Protein AF-A0A1G2ZAN6-F1 (afdb_monomer)

pLDDT: mean 93.22, std 8.04, range [58.0, 98.75]

Mean predicted aligned error: 3.49 Å

Nearest PDB structures (foldseek):
  5yvh-assembly1_A  TM=5.460E-01  e=5.957E-02  Homo sapiens
  8or0-assembly1_C  TM=5.392E-01  e=9.898E-01  Homo sapiens
  5hdt-assembly2_B  TM=3.613E-01  e=4.125E-01  Homo sapiens
  7sgl-assembly1_A  TM=4.168E-01  e=7.170E-01  Homo sapiens
  6zh2-assembly1_A  TM=4.276E-01  e=9.453E-01  Homo sapiens

Structure (mmCIF, N/CA/C/O backbone):
data_AF-A0A1G2ZAN6-F1
#
_entry.id   AF-A0A1G2ZAN6-F1
#
loop_
_atom_site.group_PDB
_atom_site.id
_atom_site.type_symbol
_atom_site.label_atom_id
_atom_site.label_alt_id
_atom_site.label_comp_id
_atom_site.label_asym_id
_atom_site.label_entity_id
_atom_site.label_seq_id
_atom_site.pdbx_PDB_ins_code
_atom_site.Cartn_x
_atom_site.Cartn_y
_atom_site.Cartn_z
_atom_site.occupancy
_atom_site.B_iso_or_equiv
_atom_site.auth_seq_id
_atom_site.auth_comp_id
_atom_site.auth_asym_id
_atom_site.auth_atom_id
_atom_site.pdbx_PDB_model_num
ATOM 1 N N . MET A 1 1 ? -3.433 1.784 20.766 1.00 90.62 1 MET A N 1
ATOM 2 C CA . MET A 1 1 ? -4.050 1.631 19.424 1.00 90.62 1 MET A CA 1
ATOM 3 C C . MET A 1 1 ? -3.304 0.596 18.590 1.00 90.62 1 MET A C 1
ATOM 5 O O . MET A 1 1 ? -3.932 -0.377 18.207 1.00 90.62 1 MET A O 1
ATOM 9 N N . ARG A 1 2 ? -1.983 0.737 18.387 1.00 96.25 2 ARG A N 1
ATOM 10 C CA . ARG A 1 2 ? -1.162 -0.215 17.612 1.00 96.25 2 ARG A CA 1
ATOM 11 C C . ARG A 1 2 ? -1.341 -1.685 18.007 1.00 96.25 2 ARG A C 1
ATOM 13 O O . ARG A 1 2 ? -1.692 -2.474 17.144 1.00 96.25 2 ARG A O 1
ATOM 20 N N . LYS A 1 3 ? -1.202 -2.030 19.297 1.00 97.31 3 LYS A N 1
ATOM 21 C CA . LYS A 1 3 ? -1.410 -3.407 19.799 1.00 97.31 3 LYS A CA 1
ATOM 22 C C . LYS A 1 3 ? -2.774 -3.983 19.392 1.00 97.31 3 LYS A C 1
ATOM 24 O O . LYS A 1 3 ? -2.836 -5.067 18.838 1.00 97.31 3 LYS A O 1
ATOM 29 N N . ARG A 1 4 ? -3.849 -3.209 19.580 1.00 97.31 4 ARG A N 1
ATOM 30 C CA . ARG A 1 4 ? -5.206 -3.625 19.200 1.00 97.31 4 ARG A CA 1
ATOM 31 C C . ARG A 1 4 ? -5.345 -3.852 17.694 1.00 97.31 4 ARG A C 1
ATOM 33 O O . ARG A 1 4 ? -5.943 -4.836 17.293 1.00 97.31 4 ARG A O 1
ATOM 40 N N . ILE A 1 5 ? -4.818 -2.950 16.863 1.00 98.12 5 ILE A N 1
ATOM 41 C CA . ILE A 1 5 ? -4.872 -3.122 15.401 1.00 98.12 5 ILE A CA 1
ATOM 42 C C . ILE A 1 5 ? -4.064 -4.352 14.986 1.00 98.12 5 ILE A C 1
ATOM 44 O O . ILE A 1 5 ? -4.548 -5.130 14.177 1.00 98.12 5 ILE A O 1
ATOM 48 N N . ARG A 1 6 ? -2.896 -4.586 15.593 1.00 98.38 6 ARG A N 1
ATOM 49 C CA . ARG A 1 6 ? -2.114 -5.803 15.364 1.00 98.38 6 ARG A CA 1
ATOM 50 C C . ARG A 1 6 ? -2.911 -7.076 15.682 1.00 98.38 6 ARG A C 1
ATOM 52 O O . ARG A 1 6 ? -2.971 -7.954 14.835 1.00 98.38 6 ARG A O 1
ATOM 59 N N . GLU A 1 7 ? -3.567 -7.152 16.840 1.00 98.44 7 GLU A N 1
ATOM 60 C CA . GLU A 1 7 ? -4.423 -8.298 17.212 1.00 98.44 7 GLU A CA 1
ATOM 61 C C . GLU A 1 7 ? -5.563 -8.524 16.198 1.00 98.44 7 GLU A C 1
ATOM 63 O O . GLU A 1 7 ? -5.927 -9.660 15.897 1.00 98.44 7 GLU A O 1
ATOM 68 N N . LEU A 1 8 ? -6.132 -7.447 15.643 1.00 98.50 8 LEU A N 1
ATOM 69 C CA . LEU A 1 8 ? -7.142 -7.547 14.585 1.00 98.50 8 LEU A CA 1
ATOM 70 C C . LEU A 1 8 ? -6.542 -8.060 13.268 1.00 98.50 8 LEU A C 1
ATOM 72 O O . LEU A 1 8 ? -7.178 -8.863 12.589 1.00 98.50 8 LEU A O 1
ATOM 76 N N . LEU A 1 9 ? -5.318 -7.648 12.922 1.00 98.44 9 LEU A N 1
ATOM 77 C CA . LEU A 1 9 ? -4.593 -8.179 11.764 1.00 98.44 9 LEU A CA 1
ATOM 78 C C . LEU A 1 9 ? -4.279 -9.669 11.939 1.00 98.44 9 LEU A C 1
ATOM 80 O O . LEU A 1 9 ? -4.461 -10.436 10.999 1.00 98.44 9 LEU A O 1
ATOM 84 N N . GLU A 1 10 ? -3.881 -10.115 13.132 1.00 98.25 10 GLU A N 1
ATOM 85 C CA . GLU A 1 10 ? -3.647 -11.537 13.442 1.00 98.25 10 GLU A CA 1
ATOM 86 C C . GLU A 1 10 ? -4.900 -12.389 13.177 1.00 98.25 10 GLU A C 1
ATOM 88 O O . GLU A 1 10 ? -4.804 -13.486 12.624 1.00 98.25 10 GLU A O 1
ATOM 93 N N . ARG A 1 11 ? -6.085 -11.840 13.463 1.00 97.81 11 ARG A N 1
ATOM 94 C CA . ARG A 1 11 ? -7.391 -12.490 13.259 1.00 97.81 11 ARG A CA 1
ATOM 95 C C . ARG A 1 11 ? -8.031 -12.225 11.891 1.00 97.81 11 ARG A C 1
ATOM 97 O O . ARG A 1 11 ? -9.162 -12.644 11.677 1.00 97.81 11 ARG A O 1
ATOM 104 N N . GLN A 1 12 ? -7.357 -11.502 10.991 1.00 96.44 12 GLN A N 1
ATOM 105 C CA . GLN A 1 12 ? -7.909 -11.046 9.700 1.00 96.44 12 GLN A CA 1
ATOM 106 C C . GLN A 1 12 ? -9.232 -10.266 9.821 1.00 96.44 12 GLN A C 1
ATOM 108 O O . GLN A 1 12 ? -10.057 -10.251 8.908 1.00 96.44 12 GLN A O 1
ATOM 113 N N . ALA A 1 13 ? -9.428 -9.552 10.930 1.00 98.06 13 ALA A N 1
ATOM 114 C CA . ALA A 1 13 ? -10.630 -8.772 11.206 1.00 98.06 13 ALA A CA 1
ATOM 115 C C . ALA A 1 13 ? -10.620 -7.412 10.473 1.00 98.06 13 ALA A C 1
ATOM 117 O O . ALA A 1 13 ? -10.720 -6.345 11.083 1.00 98.06 13 ALA A O 1
ATOM 118 N N . ILE A 1 14 ? -10.488 -7.434 9.142 1.00 97.00 14 ILE A N 1
ATOM 119 C CA . ILE A 1 14 ? -10.356 -6.234 8.293 1.00 97.00 14 ILE A CA 1
ATOM 120 C C . ILE A 1 14 ? -11.575 -5.308 8.435 1.00 97.00 14 ILE A C 1
ATOM 122 O O . ILE A 1 14 ? -11.418 -4.090 8.524 1.00 97.00 14 ILE A O 1
ATOM 126 N N . ASN A 1 15 ? -12.781 -5.872 8.535 1.00 97.19 15 ASN A N 1
ATOM 127 C CA . ASN A 1 15 ? -14.014 -5.095 8.703 1.00 97.19 15 ASN A CA 1
ATOM 128 C C . ASN A 1 15 ? -14.043 -4.323 10.031 1.00 97.19 15 ASN A C 1
ATOM 130 O O . ASN A 1 15 ? -14.505 -3.183 10.067 1.00 97.19 15 ASN A O 1
ATOM 134 N N . GLU A 1 16 ? -13.502 -4.896 11.111 1.00 98.12 16 GLU A N 1
ATOM 135 C CA . GLU A 1 16 ? -13.377 -4.188 12.391 1.00 98.12 16 GLU A CA 1
ATOM 136 C C . GLU A 1 16 ? -12.378 -3.029 12.287 1.00 98.12 16 GLU A C 1
ATOM 138 O O . GLU A 1 16 ? -12.636 -1.938 12.797 1.00 98.12 16 GLU A O 1
ATOM 143 N N . ILE A 1 17 ? -11.257 -3.226 11.583 1.00 98.38 17 ILE A N 1
ATOM 144 C CA . ILE A 1 17 ? -10.268 -2.165 11.337 1.00 98.38 17 ILE A CA 1
ATOM 145 C C . ILE A 1 17 ? -10.888 -1.029 10.515 1.00 98.38 17 ILE A C 1
ATOM 147 O O . ILE A 1 17 ? -10.720 0.142 10.867 1.00 98.38 17 ILE A O 1
ATOM 151 N N . ALA A 1 18 ? -11.645 -1.354 9.466 1.00 97.94 18 ALA A N 1
ATOM 152 C CA . ALA A 1 18 ? -12.374 -0.367 8.677 1.00 97.94 18 ALA A CA 1
ATOM 153 C C . ALA A 1 18 ? -13.405 0.386 9.537 1.00 97.94 18 ALA A C 1
ATOM 155 O O . ALA A 1 18 ? -13.441 1.616 9.513 1.00 97.94 18 ALA A O 1
ATOM 156 N N . GLY A 1 19 ? -14.173 -0.317 10.377 1.00 97.56 19 GLY A N 1
ATOM 157 C CA . GLY A 1 19 ? -15.096 0.298 11.338 1.00 97.56 19 GLY A CA 1
ATOM 158 C C . GLY A 1 19 ? -14.403 1.292 12.278 1.00 97.56 19 GLY A C 1
ATOM 159 O O . GLY A 1 19 ? -14.873 2.416 12.454 1.00 97.56 19 GLY A O 1
ATOM 160 N N . LEU A 1 20 ? -13.226 0.940 12.810 1.00 97.31 20 LEU A N 1
ATOM 161 C CA . LEU A 1 20 ? -12.407 1.857 13.612 1.00 97.31 20 LEU A CA 1
ATOM 162 C C . LEU A 1 20 ? -11.955 3.089 12.814 1.00 97.31 20 LEU A C 1
ATOM 164 O O . LEU A 1 20 ? -11.946 4.198 13.357 1.00 97.31 20 LEU A O 1
ATOM 168 N N . ALA A 1 21 ? -11.584 2.912 11.544 1.00 97.12 21 ALA A N 1
ATOM 169 C CA . ALA A 1 21 ? -11.124 3.990 10.670 1.00 97.12 21 ALA A CA 1
ATOM 170 C C . ALA A 1 21 ? -12.215 5.038 10.400 1.00 97.12 21 ALA A C 1
ATOM 172 O O . ALA A 1 21 ? -11.897 6.226 10.334 1.00 97.12 21 ALA A O 1
ATOM 173 N N . GLY A 1 22 ? -13.488 4.621 10.357 1.00 92.81 22 GLY A N 1
ATOM 174 C CA . GLY A 1 22 ? -14.643 5.517 10.219 1.00 92.81 22 GLY A CA 1
ATOM 175 C C . GLY A 1 22 ? -14.765 6.561 11.336 1.00 92.81 22 GLY A C 1
ATOM 176 O O . GLY A 1 22 ? -15.313 7.631 11.116 1.00 92.81 22 GLY A O 1
ATOM 177 N N . HIS A 1 23 ? -14.195 6.294 12.515 1.00 93.44 23 HIS A N 1
ATOM 178 C CA . HIS A 1 23 ? -14.200 7.235 13.643 1.00 93.44 23 HIS A CA 1
ATOM 179 C C . HIS A 1 23 ? -12.811 7.793 13.974 1.00 93.44 23 HIS A C 1
ATOM 181 O O . HIS A 1 23 ? -12.686 8.819 14.642 1.00 93.44 23 HIS A O 1
ATOM 187 N N . LYS A 1 24 ? -11.738 7.097 13.575 1.00 94.38 24 LYS A N 1
ATOM 188 C CA . LYS A 1 24 ? -10.358 7.407 13.973 1.00 94.38 24 LYS A CA 1
ATOM 189 C C . LYS A 1 24 ? -9.421 7.298 12.778 1.00 94.38 24 LYS A C 1
ATOM 191 O O . LYS A 1 24 ? -8.731 6.298 12.606 1.00 94.38 24 LYS A O 1
ATOM 196 N N . ARG A 1 25 ? -9.289 8.386 12.021 1.00 92.56 25 ARG A N 1
ATOM 197 C CA . ARG A 1 25 ? -8.440 8.438 10.815 1.00 92.56 25 ARG A CA 1
ATOM 198 C C . ARG A 1 25 ? -6.966 8.055 11.052 1.00 92.56 25 ARG A C 1
ATOM 200 O O . ARG A 1 25 ? -6.327 7.492 10.170 1.00 92.56 25 ARG A O 1
ATOM 207 N N . ARG A 1 26 ? -6.454 8.225 12.285 1.00 94.75 26 ARG A N 1
ATOM 208 C CA . ARG A 1 26 ? -5.110 7.763 12.714 1.00 94.75 26 ARG A CA 1
ATOM 209 C C . ARG A 1 26 ? -4.852 6.258 12.535 1.00 94.75 26 ARG A C 1
ATOM 211 O O . ARG A 1 26 ? -3.713 5.818 12.693 1.00 94.75 26 ARG A O 1
ATOM 218 N N . VAL A 1 27 ? -5.892 5.463 12.268 1.00 97.94 27 VAL A N 1
ATOM 219 C CA . VAL A 1 27 ? -5.771 4.046 11.903 1.00 97.94 27 VAL A CA 1
ATOM 220 C C . VAL A 1 27 ? -4.815 3.877 10.721 1.00 97.94 27 VAL A C 1
ATOM 222 O O . VAL A 1 27 ? -3.936 3.028 10.814 1.00 97.94 27 VAL A O 1
ATOM 225 N N . LEU A 1 28 ? -4.884 4.736 9.695 1.00 97.75 28 LEU A N 1
ATOM 226 C CA . LEU A 1 28 ? -3.991 4.662 8.531 1.00 97.75 28 LEU A CA 1
ATOM 227 C C . LEU A 1 28 ? -2.512 4.795 8.921 1.00 97.75 28 LEU A C 1
ATOM 229 O O . LEU A 1 28 ? -1.710 3.926 8.602 1.00 97.75 28 LEU A O 1
ATOM 233 N N . GLY A 1 29 ? -2.155 5.806 9.720 1.00 96.38 29 GLY A N 1
ATOM 234 C CA . GLY A 1 29 ? -0.780 5.953 10.220 1.00 96.38 29 GLY A CA 1
ATOM 235 C C . GLY A 1 29 ? -0.330 4.789 11.115 1.00 96.38 29 GLY A C 1
ATOM 236 O O . GLY A 1 29 ? 0.835 4.400 11.107 1.00 96.38 29 GLY A O 1
ATOM 237 N N . THR A 1 30 ? -1.257 4.170 11.855 1.00 97.75 30 THR A N 1
ATOM 238 C CA . THR A 1 30 ? -0.933 2.974 12.647 1.00 97.75 30 THR A CA 1
ATOM 239 C C . THR A 1 30 ? -0.680 1.757 11.756 1.00 97.75 30 THR A C 1
ATOM 241 O O . THR A 1 30 ? 0.228 0.984 12.050 1.00 97.75 30 THR A O 1
ATOM 244 N N . LEU A 1 31 ? -1.446 1.598 10.673 1.00 98.25 31 LEU A N 1
ATOM 245 C CA . LEU A 1 31 ? -1.243 0.543 9.681 1.00 98.25 31 LEU A CA 1
ATOM 246 C C . LEU A 1 31 ? 0.086 0.727 8.940 1.00 98.25 31 LEU A C 1
ATOM 248 O O . LEU A 1 31 ? 0.799 -0.256 8.789 1.00 98.25 31 LEU A O 1
ATOM 252 N N . VAL A 1 32 ? 0.488 1.965 8.617 1.00 96.94 32 VAL A N 1
ATOM 253 C CA . VAL A 1 32 ? 1.847 2.255 8.113 1.00 96.94 32 VAL A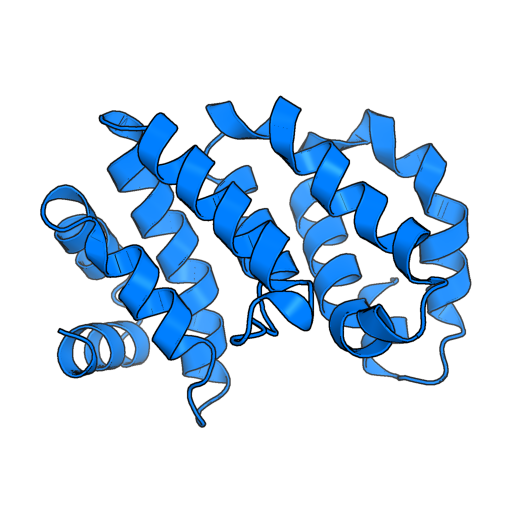 CA 1
ATOM 254 C C . VAL A 1 32 ? 2.903 1.764 9.105 1.00 96.94 32 VAL A C 1
ATOM 256 O O . VAL A 1 32 ? 3.797 1.027 8.732 1.00 96.94 32 VAL A O 1
ATOM 259 N N . SER A 1 33 ? 2.775 2.046 10.405 1.00 96.00 33 SER A N 1
ATOM 260 C CA . SER A 1 33 ? 3.746 1.530 11.393 1.00 96.00 33 SER A CA 1
ATOM 261 C C . SER A 1 33 ? 3.767 -0.005 11.535 1.00 96.00 33 SER A C 1
ATOM 263 O O . SER A 1 33 ? 4.669 -0.565 12.162 1.00 96.00 33 SER A O 1
ATOM 265 N N . LEU A 1 34 ? 2.729 -0.692 11.050 1.00 97.50 34 LEU A N 1
ATOM 266 C CA . LEU A 1 34 ? 2.609 -2.149 11.086 1.00 97.50 34 LEU A CA 1
ATOM 267 C C . LEU A 1 34 ? 3.130 -2.800 9.800 1.00 97.50 34 LEU A C 1
ATOM 269 O O . LEU A 1 34 ? 3.326 -4.009 9.804 1.00 97.50 34 LEU A O 1
ATOM 273 N N . THR A 1 35 ? 3.444 -2.034 8.748 1.00 96.06 35 THR A N 1
ATOM 274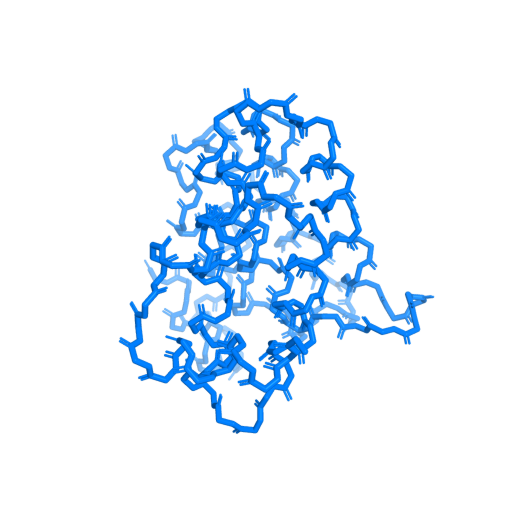 C CA . THR A 1 35 ? 4.168 -2.569 7.580 1.00 96.06 35 THR A CA 1
ATOM 275 C C . THR A 1 35 ? 5.625 -2.921 7.910 1.00 96.06 35 THR A C 1
ATOM 277 O O . THR A 1 35 ? 6.217 -3.744 7.222 1.00 96.06 35 THR A O 1
ATOM 280 N N . PHE A 1 36 ? 6.172 -2.365 8.998 1.00 94.12 36 PHE A N 1
ATOM 281 C CA . PHE A 1 36 ? 7.502 -2.667 9.552 1.00 94.12 36 PHE A CA 1
ATOM 282 C C . PHE A 1 36 ? 7.498 -3.801 10.581 1.00 94.12 36 PHE A C 1
ATOM 284 O O . PHE A 1 36 ? 8.456 -3.973 11.338 1.00 94.12 36 PHE A O 1
ATOM 291 N N . ASP A 1 37 ? 6.388 -4.520 10.713 1.00 96.56 37 ASP A N 1
ATOM 292 C CA . ASP A 1 37 ? 6.324 -5.593 11.685 1.00 96.56 37 ASP A CA 1
ATOM 293 C C . ASP A 1 37 ? 7.242 -6.765 11.303 1.00 96.56 37 ASP A C 1
ATOM 295 O O . ASP A 1 37 ? 7.406 -7.078 10.126 1.00 96.56 37 ASP A O 1
ATOM 299 N N . ARG A 1 38 ? 7.849 -7.412 12.308 1.00 95.06 38 ARG A N 1
ATOM 300 C CA . ARG A 1 38 ? 8.773 -8.541 12.098 1.00 95.06 38 ARG A CA 1
ATOM 301 C C . ARG A 1 38 ? 8.067 -9.746 11.488 1.00 95.06 38 ARG A C 1
ATOM 303 O O . ARG A 1 38 ? 8.694 -10.531 10.786 1.00 95.06 38 ARG A O 1
ATOM 310 N N . ASP A 1 39 ? 6.781 -9.898 11.786 1.00 97.00 39 ASP A N 1
ATOM 311 C CA . ASP A 1 39 ? 5.940 -10.887 11.134 1.00 97.00 39 ASP A CA 1
ATOM 312 C C . ASP A 1 39 ? 5.478 -10.344 9.775 1.00 97.00 39 ASP A C 1
ATOM 314 O O . ASP A 1 39 ? 4.622 -9.453 9.693 1.00 97.00 39 ASP A O 1
ATOM 318 N N . THR A 1 40 ? 6.046 -10.893 8.700 1.00 94.94 40 THR A N 1
ATOM 319 C CA . THR A 1 40 ? 5.772 -10.462 7.324 1.00 94.94 40 THR A CA 1
ATOM 320 C C . THR A 1 40 ? 4.309 -10.649 6.930 1.00 94.94 40 THR A C 1
ATOM 322 O O . THR A 1 40 ? 3.799 -9.860 6.130 1.00 94.94 40 THR A O 1
ATOM 325 N N . LEU A 1 41 ? 3.600 -11.614 7.528 1.00 96.94 41 LEU A N 1
ATOM 326 C CA . LEU A 1 41 ? 2.168 -11.801 7.307 1.00 96.94 41 LEU A CA 1
ATOM 327 C C . LEU A 1 41 ? 1.367 -10.633 7.886 1.00 96.94 41 LEU A C 1
ATOM 329 O O . LEU A 1 41 ? 0.402 -10.178 7.273 1.00 96.94 41 LEU A O 1
ATOM 333 N N . ILE A 1 42 ? 1.772 -10.104 9.041 1.00 98.25 42 ILE A N 1
ATOM 334 C CA . ILE A 1 42 ? 1.121 -8.926 9.622 1.00 98.25 42 ILE A CA 1
ATOM 335 C C . ILE A 1 42 ? 1.418 -7.676 8.809 1.00 98.25 42 ILE A C 1
ATOM 337 O O . ILE A 1 42 ? 0.501 -6.891 8.565 1.00 98.25 42 ILE A O 1
ATOM 341 N N . ALA A 1 43 ? 2.655 -7.519 8.341 1.00 97.31 43 ALA A N 1
ATOM 342 C CA . ALA A 1 43 ? 3.011 -6.426 7.447 1.00 97.31 43 ALA A CA 1
ATOM 343 C C . ALA A 1 43 ? 2.162 -6.437 6.165 1.00 97.31 43 ALA A C 1
ATOM 345 O O . ALA A 1 43 ? 1.670 -5.390 5.745 1.00 97.31 43 ALA A O 1
ATOM 346 N N . TRP A 1 44 ? 1.929 -7.618 5.585 1.00 96.88 44 TRP A N 1
ATOM 347 C CA . TRP A 1 44 ? 1.059 -7.773 4.420 1.00 96.88 44 TRP A CA 1
ATOM 348 C C . TRP A 1 44 ? -0.406 -7.453 4.725 1.00 96.88 44 TRP A C 1
ATOM 350 O O . TRP A 1 44 ? -1.032 -6.633 4.056 1.00 96.88 44 TRP A O 1
ATOM 360 N N . ARG A 1 45 ? -0.953 -8.024 5.801 1.00 98.31 45 ARG A N 1
ATOM 361 C CA . ARG A 1 45 ? -2.335 -7.745 6.214 1.00 98.31 45 ARG A CA 1
ATOM 362 C C . ARG A 1 45 ? -2.546 -6.268 6.550 1.00 98.31 45 ARG A C 1
ATOM 364 O O . ARG A 1 45 ? -3.653 -5.760 6.389 1.00 98.31 45 ARG A O 1
ATOM 371 N N . ALA A 1 46 ? -1.510 -5.563 7.010 1.00 98.38 46 ALA A N 1
ATOM 372 C CA . ALA A 1 46 ? -1.574 -4.125 7.243 1.00 98.38 46 ALA A CA 1
ATOM 373 C C . ALA A 1 46 ? -1.806 -3.342 5.940 1.00 98.38 46 ALA A C 1
ATOM 375 O O . ALA A 1 46 ? -2.608 -2.411 5.954 1.00 98.38 46 ALA A O 1
ATOM 376 N N . VAL A 1 47 ? -1.173 -3.742 4.829 1.00 98.19 47 VAL A N 1
ATOM 377 C CA . VAL A 1 47 ? -1.397 -3.171 3.485 1.00 98.19 47 VAL A CA 1
ATOM 378 C C . VAL A 1 47 ? -2.850 -3.379 3.048 1.00 98.19 47 VAL A C 1
ATOM 380 O O . VAL A 1 47 ? -3.547 -2.417 2.725 1.00 98.19 47 VAL A O 1
ATOM 383 N N . GLU A 1 48 ? -3.355 -4.612 3.136 1.00 97.50 48 GLU A N 1
ATOM 384 C CA . GLU A 1 48 ? -4.742 -4.941 2.767 1.00 97.50 48 GLU A CA 1
ATOM 385 C C . GLU A 1 48 ? -5.768 -4.177 3.624 1.00 97.50 48 GLU A C 1
ATOM 387 O O . GLU A 1 48 ? -6.752 -3.625 3.118 1.00 97.50 48 GLU A O 1
ATOM 392 N N . ALA A 1 49 ? -5.527 -4.106 4.936 1.00 98.44 49 ALA A N 1
ATOM 393 C CA . ALA A 1 49 ? -6.379 -3.378 5.867 1.00 98.44 49 ALA A CA 1
ATOM 394 C C . ALA A 1 49 ? -6.318 -1.858 5.652 1.00 98.44 49 ALA A C 1
ATOM 396 O O . ALA A 1 49 ? -7.308 -1.172 5.914 1.00 98.44 49 ALA A O 1
ATOM 397 N N . MET A 1 50 ? -5.193 -1.323 5.160 1.00 98.44 50 MET A N 1
ATOM 398 C CA . MET A 1 50 ? -5.044 0.100 4.846 1.00 98.44 50 MET A CA 1
ATOM 399 C C . MET A 1 50 ? -6.004 0.517 3.742 1.00 98.44 50 MET A C 1
ATOM 401 O O . MET A 1 50 ? -6.655 1.550 3.871 1.00 98.44 50 MET A O 1
ATOM 405 N N . ALA A 1 51 ? -6.177 -0.320 2.721 1.00 98.19 51 ALA A N 1
ATOM 406 C CA . ALA A 1 51 ? -7.128 -0.060 1.652 1.00 98.19 51 ALA A CA 1
ATOM 407 C C . ALA A 1 51 ? -8.585 -0.103 2.124 1.00 98.19 51 ALA A C 1
ATOM 409 O O . ALA A 1 51 ? -9.359 0.785 1.778 1.00 98.19 51 ALA A O 1
ATOM 410 N N . ALA A 1 52 ? -8.962 -1.072 2.965 1.00 98.50 52 ALA A N 1
ATOM 411 C CA . ALA A 1 52 ? -10.311 -1.120 3.542 1.00 98.50 52 ALA A CA 1
ATOM 412 C C . ALA A 1 52 ? -10.592 0.077 4.476 1.00 98.50 52 ALA A C 1
ATOM 414 O O . ALA A 1 52 ? -11.677 0.662 4.461 1.00 98.50 52 ALA A O 1
ATOM 415 N N . ALA A 1 53 ? -9.602 0.476 5.278 1.00 98.62 53 ALA A N 1
ATOM 416 C CA . ALA A 1 53 ? -9.686 1.665 6.119 1.00 98.62 53 ALA A CA 1
ATOM 417 C C . ALA A 1 53 ? -9.790 2.951 5.282 1.00 98.62 53 ALA A C 1
ATOM 419 O O . ALA A 1 53 ? -10.608 3.818 5.591 1.00 98.62 53 ALA A O 1
ATOM 420 N N . ALA A 1 54 ? -8.993 3.066 4.218 1.00 98.75 54 ALA A N 1
ATOM 421 C CA . ALA A 1 54 ? -9.011 4.191 3.292 1.00 98.75 54 ALA A CA 1
ATOM 422 C C . ALA A 1 54 ? -10.358 4.300 2.570 1.00 98.75 54 ALA A C 1
ATOM 424 O O . ALA A 1 54 ? -10.956 5.370 2.578 1.00 98.75 54 ALA A O 1
ATOM 425 N N . GLU A 1 55 ? -10.886 3.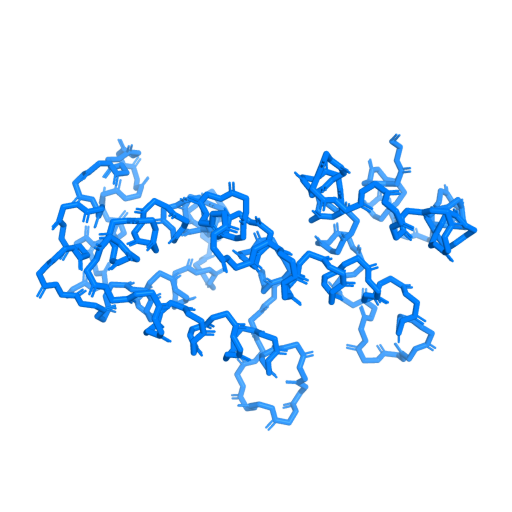195 2.045 1.00 98.62 55 GLU A N 1
ATOM 426 C CA . GLU A 1 55 ? -12.219 3.125 1.443 1.00 98.62 55 GLU A CA 1
ATOM 427 C C . GLU A 1 55 ? -13.302 3.616 2.410 1.00 98.62 55 GLU A C 1
ATOM 429 O O . GLU A 1 55 ? -14.134 4.449 2.045 1.00 98.62 55 GLU A O 1
ATOM 434 N N . ARG A 1 56 ? -13.272 3.172 3.676 1.00 98.31 56 ARG A N 1
ATOM 435 C CA . ARG A 1 56 ? -14.237 3.639 4.680 1.00 98.31 56 ARG A CA 1
ATOM 436 C C . ARG A 1 56 ? -14.123 5.140 4.945 1.00 98.31 56 ARG A C 1
ATOM 438 O O . ARG A 1 56 ? -15.161 5.790 5.078 1.00 98.31 56 ARG A O 1
ATOM 445 N N . ILE A 1 57 ? -12.906 5.677 5.053 1.00 98.50 57 ILE A N 1
ATOM 446 C CA . ILE A 1 57 ? -12.670 7.109 5.293 1.00 98.50 57 ILE A CA 1
ATOM 447 C C . ILE A 1 57 ? -13.091 7.939 4.072 1.00 98.50 57 ILE A C 1
ATOM 449 O O . ILE A 1 57 ? -13.710 8.989 4.238 1.00 98.50 57 ILE A O 1
ATOM 453 N N . ALA A 1 58 ? -12.808 7.462 2.858 1.00 98.38 58 ALA A N 1
ATOM 454 C CA . ALA A 1 58 ? -13.063 8.180 1.612 1.00 98.38 58 ALA A CA 1
ATOM 455 C C . ALA A 1 58 ? -14.549 8.478 1.367 1.00 98.38 58 ALA A C 1
ATOM 457 O O . ALA A 1 58 ? -14.854 9.464 0.703 1.00 98.38 58 ALA A O 1
ATOM 458 N N . ARG A 1 59 ? -15.466 7.686 1.945 1.00 97.12 59 ARG A N 1
ATOM 459 C CA . ARG A 1 59 ? -16.922 7.925 1.867 1.00 97.12 59 ARG A CA 1
ATOM 460 C C . ARG A 1 59 ? -17.340 9.305 2.375 1.00 97.12 59 ARG A C 1
ATOM 462 O O . ARG A 1 59 ? -18.333 9.843 1.908 1.00 97.12 59 ARG A O 1
ATOM 469 N N . GLU A 1 60 ? -16.601 9.848 3.336 1.00 97.19 60 GLU A N 1
ATOM 470 C CA . GLU A 1 60 ? -16.895 11.144 3.958 1.00 97.19 60 GLU A CA 1
ATOM 471 C C . GLU A 1 60 ? -15.741 12.144 3.757 1.00 97.19 60 GLU A C 1
ATOM 473 O O . GLU A 1 60 ? -15.952 13.353 3.774 1.00 97.19 60 GLU A O 1
ATOM 478 N N . HIS A 1 61 ? -14.508 11.656 3.564 1.00 97.50 61 HIS A N 1
ATOM 479 C CA . HIS A 1 61 ? -13.289 12.468 3.565 1.00 97.50 61 HIS A CA 1
ATOM 480 C C . HIS A 1 61 ? -12.248 11.970 2.552 1.00 97.50 61 HIS A C 1
ATOM 482 O O . HIS A 1 61 ? -11.138 11.586 2.929 1.00 97.50 61 HIS A O 1
ATOM 488 N N . VAL A 1 62 ? -12.585 11.973 1.260 1.00 97.94 62 VAL A N 1
ATOM 489 C CA . VAL A 1 62 ? -11.665 11.534 0.192 1.00 97.94 62 VAL A CA 1
ATOM 490 C C . VAL A 1 62 ? -10.346 12.318 0.178 1.00 97.94 62 VAL A C 1
ATOM 492 O O . VAL A 1 62 ? -9.292 11.709 0.017 1.00 97.94 62 VAL A O 1
ATOM 495 N N . ASP A 1 63 ? -10.366 13.625 0.458 1.00 98.31 63 ASP A N 1
ATOM 496 C CA . ASP A 1 63 ? -9.157 14.464 0.470 1.00 98.31 63 ASP A CA 1
ATOM 497 C C . ASP A 1 63 ? -8.150 14.024 1.539 1.00 98.31 63 ASP A C 1
ATOM 499 O O . ASP A 1 63 ? -6.942 14.041 1.314 1.00 98.31 63 ASP A O 1
ATOM 503 N N . TYR A 1 64 ? -8.638 13.521 2.678 1.00 98.25 64 TYR A N 1
ATOM 504 C CA . TYR A 1 64 ? -7.766 12.956 3.706 1.00 98.25 64 TYR A CA 1
ATOM 505 C C . TYR A 1 64 ? -7.030 11.707 3.203 1.00 98.25 64 TYR A C 1
ATOM 507 O O . TYR A 1 64 ? -5.868 11.477 3.550 1.00 98.25 64 TYR A O 1
ATOM 515 N N . VAL A 1 65 ? -7.713 10.884 2.402 1.00 98.56 65 VAL A N 1
ATOM 516 C CA . VAL A 1 65 ? -7.130 9.684 1.794 1.00 98.56 65 VAL A CA 1
ATOM 517 C C . VAL A 1 65 ? -6.169 10.068 0.674 1.00 98.56 65 VAL A C 1
ATOM 519 O O . VAL A 1 65 ? -5.074 9.516 0.634 1.00 98.56 65 VAL A O 1
ATOM 522 N N . ARG A 1 66 ? -6.506 11.065 -0.155 1.00 98.62 66 ARG A N 1
ATOM 523 C CA . ARG A 1 66 ? -5.593 11.648 -1.153 1.00 98.62 66 ARG A CA 1
ATOM 524 C C . ARG A 1 66 ? -4.280 12.082 -0.510 1.00 98.62 66 ARG A C 1
ATOM 526 O O . ARG A 1 66 ? -3.210 11.622 -0.895 1.00 98.62 66 ARG A O 1
ATOM 533 N N . ASP A 1 67 ? -4.362 12.876 0.554 1.00 98.25 67 ASP A N 1
ATOM 534 C CA . ASP A 1 67 ? -3.185 13.306 1.307 1.00 98.25 67 ASP A CA 1
ATOM 535 C C . ASP A 1 67 ? -2.395 12.138 1.903 1.00 98.25 67 ASP A C 1
ATOM 537 O O . ASP A 1 67 ? -1.175 12.217 2.052 1.00 98.25 67 ASP A O 1
ATOM 541 N N . HIS A 1 68 ? -3.069 11.046 2.265 1.00 97.94 68 HIS A N 1
ATOM 542 C CA . HIS A 1 68 ? -2.396 9.843 2.733 1.00 97.94 68 HIS A CA 1
ATOM 5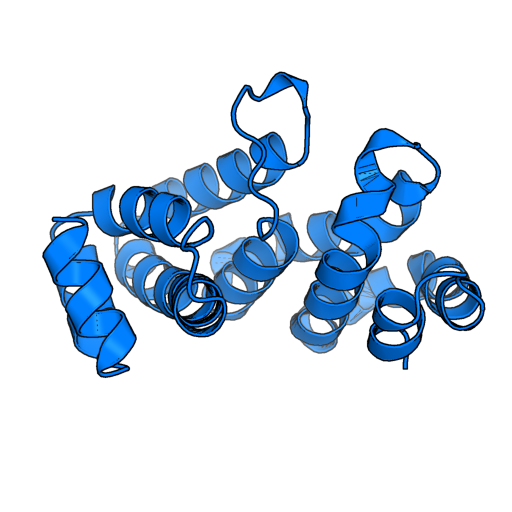43 C C . HIS A 1 68 ? -1.632 9.124 1.617 1.00 9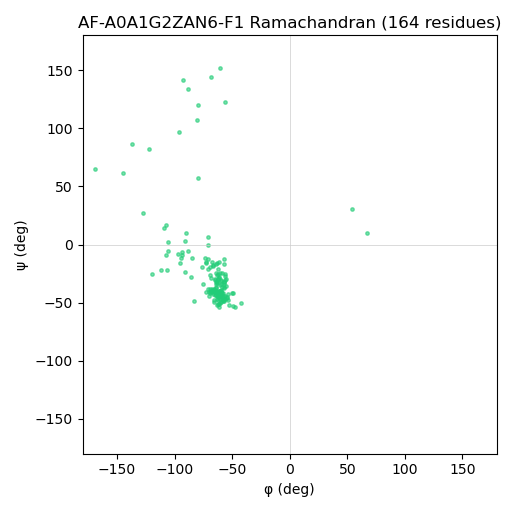7.94 68 HIS A C 1
ATOM 545 O O . HIS A 1 68 ? -0.479 8.765 1.841 1.00 97.94 68 HIS A O 1
ATOM 551 N N . VAL A 1 69 ? -2.222 8.972 0.429 1.00 98.19 69 VAL A N 1
ATOM 552 C CA . VAL A 1 69 ? -1.546 8.396 -0.746 1.00 98.19 69 VAL A CA 1
ATOM 553 C C . VAL A 1 69 ? -0.364 9.274 -1.170 1.00 98.19 69 VAL A C 1
ATOM 555 O O . VAL A 1 69 ? 0.723 8.755 -1.412 1.00 98.19 69 VAL A O 1
ATOM 558 N N . ARG A 1 70 ? -0.515 10.604 -1.140 1.00 97.12 70 ARG A N 1
ATOM 559 C CA . ARG A 1 70 ? 0.587 11.555 -1.368 1.00 97.12 70 ARG A CA 1
ATOM 560 C C . ARG A 1 70 ? 1.739 11.375 -0.374 1.00 97.12 70 ARG A C 1
ATOM 562 O O . ARG A 1 70 ? 2.898 11.405 -0.772 1.00 97.12 70 ARG A O 1
ATOM 569 N N . ARG A 1 71 ? 1.444 11.153 0.913 1.00 95.81 71 ARG A N 1
ATOM 570 C CA . ARG A 1 71 ? 2.481 10.842 1.916 1.00 95.81 71 ARG A CA 1
ATOM 571 C C . ARG A 1 71 ? 3.159 9.496 1.659 1.00 95.81 71 ARG A C 1
ATOM 573 O O . ARG A 1 71 ? 4.365 9.407 1.834 1.00 95.81 71 ARG A O 1
ATOM 580 N N . LEU A 1 72 ? 2.416 8.467 1.242 1.00 96.19 72 LEU A N 1
ATOM 581 C CA . LEU A 1 72 ? 3.007 7.175 0.869 1.00 96.19 72 LEU A CA 1
ATOM 582 C C . LEU A 1 72 ? 3.967 7.317 -0.315 1.00 96.19 72 LEU A C 1
ATOM 584 O O . LEU A 1 72 ? 5.052 6.755 -0.258 1.00 96.19 72 LEU A O 1
ATOM 588 N N . HIS A 1 73 ? 3.610 8.118 -1.322 1.00 93.94 73 HIS A N 1
ATOM 589 C CA . HIS A 1 73 ? 4.516 8.443 -2.422 1.00 93.94 73 HIS A CA 1
ATOM 590 C C . HIS A 1 73 ? 5.797 9.113 -1.907 1.00 93.94 73 HIS A C 1
ATOM 592 O O . HIS A 1 73 ? 6.889 8.707 -2.278 1.00 93.94 73 HIS A O 1
ATOM 598 N N . TRP A 1 74 ? 5.686 10.101 -1.011 1.00 90.88 74 TRP A N 1
ATOM 599 C CA . TRP A 1 74 ? 6.863 10.746 -0.411 1.00 90.88 74 TRP A CA 1
ATOM 600 C C . TRP A 1 74 ? 7.762 9.755 0.350 1.00 90.88 74 TRP A C 1
ATOM 602 O O . TRP A 1 74 ? 8.980 9.877 0.316 1.00 90.88 74 TRP A O 1
ATOM 612 N N . HIS A 1 75 ? 7.181 8.727 0.977 1.00 90.00 75 HIS A N 1
ATOM 613 C CA . HIS A 1 75 ? 7.922 7.664 1.669 1.00 90.00 75 HIS A CA 1
ATOM 614 C C . HIS A 1 75 ? 8.680 6.692 0.750 1.00 90.00 75 HIS A C 1
ATOM 616 O O . HIS A 1 75 ? 9.324 5.779 1.269 1.00 90.00 75 HIS A O 1
ATOM 622 N N . LEU A 1 76 ? 8.610 6.869 -0.573 1.00 87.75 76 LEU A N 1
ATOM 623 C CA . LEU A 1 76 ? 9.496 6.195 -1.525 1.00 87.75 76 LEU A CA 1
ATOM 624 C C . LEU A 1 76 ? 10.899 6.822 -1.550 1.00 87.75 76 LEU A C 1
ATOM 626 O O . LEU A 1 76 ? 11.832 6.164 -1.989 1.00 87.75 76 LEU A O 1
ATOM 630 N N . SER A 1 77 ? 11.055 8.061 -1.068 1.00 82.94 77 SER A N 1
ATOM 631 C CA . SER A 1 77 ? 12.343 8.760 -1.001 1.00 82.94 77 SER A CA 1
ATOM 632 C C . SER A 1 77 ? 13.041 8.553 0.347 1.00 82.94 77 SER A C 1
ATOM 634 O O . SER A 1 77 ? 12.400 8.590 1.409 1.00 82.94 77 SER A O 1
ATOM 636 N N . GLU A 1 78 ? 14.369 8.409 0.323 1.00 76.06 78 GLU A N 1
ATOM 637 C CA . GLU A 1 78 ? 15.211 8.389 1.527 1.00 76.06 78 GLU A CA 1
ATOM 638 C C . GLU A 1 78 ? 15.138 9.711 2.314 1.00 76.06 78 GLU A C 1
ATOM 640 O O . GLU A 1 78 ? 15.183 9.709 3.548 1.00 76.06 78 GLU A O 1
ATOM 645 N N . GLU A 1 79 ? 14.893 10.835 1.628 1.00 77.12 79 GLU A N 1
ATOM 646 C CA . GLU A 1 79 ? 14.730 12.166 2.236 1.00 77.12 79 GLU A CA 1
ATOM 647 C C . GLU A 1 79 ? 13.519 12.252 3.176 1.00 77.12 79 GLU A C 1
ATOM 649 O O . GLU A 1 79 ? 13.406 13.166 3.996 1.00 77.12 79 GLU A O 1
ATOM 654 N N . SER A 1 80 ? 12.599 11.287 3.097 1.00 77.56 80 SER A N 1
ATOM 655 C CA . SER A 1 80 ? 11.420 11.245 3.958 1.00 77.56 80 SER A CA 1
ATOM 656 C C . SER A 1 80 ? 11.738 10.979 5.435 1.00 77.56 80 SER A C 1
ATOM 658 O O . SER A 1 80 ? 10.861 11.171 6.282 1.00 77.56 80 SER A O 1
ATOM 660 N N . GLY A 1 81 ? 12.955 10.516 5.760 1.00 71.62 81 GLY A N 1
ATOM 661 C CA . GLY A 1 81 ? 13.368 10.157 7.122 1.00 71.62 81 GLY A CA 1
ATOM 662 C C . GLY A 1 81 ? 12.636 8.934 7.699 1.00 71.62 81 GLY A C 1
ATOM 663 O O . GLY A 1 81 ? 12.742 8.654 8.894 1.00 71.62 81 GLY A O 1
ATOM 664 N N . GLY A 1 82 ? 11.872 8.213 6.870 1.00 79.12 82 GLY A N 1
ATOM 665 C CA . GLY A 1 82 ? 11.031 7.087 7.271 1.00 79.12 82 GLY A CA 1
ATOM 666 C C . GLY A 1 82 ? 10.490 6.321 6.068 1.00 79.12 82 GLY A C 1
ATOM 667 O O . GLY A 1 82 ? 9.280 6.315 5.839 1.00 79.12 82 GLY A O 1
ATOM 668 N N . VAL A 1 83 ? 11.393 5.696 5.307 1.00 82.38 83 VAL A N 1
ATOM 669 C CA . VAL A 1 83 ? 11.076 4.927 4.095 1.00 82.38 83 VAL A CA 1
ATOM 670 C C . VAL A 1 83 ? 10.058 3.832 4.404 1.00 82.38 83 VAL A C 1
ATOM 672 O O . VAL A 1 83 ? 10.289 2.977 5.259 1.00 82.38 83 VAL A O 1
ATOM 675 N N . CYS A 1 84 ? 8.925 3.839 3.702 1.00 88.62 84 CYS A N 1
ATOM 676 C CA . CYS A 1 84 ? 7.908 2.799 3.821 1.00 88.62 84 CYS A CA 1
ATOM 677 C C . CYS A 1 84 ? 8.115 1.775 2.706 1.00 88.62 84 CYS A C 1
ATOM 679 O O . CYS A 1 84 ? 7.599 1.948 1.608 1.00 88.62 84 CYS A O 1
ATOM 681 N N . TRP A 1 85 ? 8.810 0.676 3.006 1.00 88.88 85 TRP A N 1
ATOM 682 C CA . TRP A 1 85 ? 9.160 -0.373 2.033 1.00 88.88 85 TRP A CA 1
ATOM 683 C C . TRP A 1 85 ? 7.971 -1.013 1.299 1.00 88.88 85 TRP A C 1
ATOM 685 O O . TRP A 1 85 ? 8.162 -1.648 0.273 1.00 88.88 85 TRP A O 1
ATOM 695 N N . ARG A 1 86 ? 6.745 -0.840 1.814 1.00 94.62 86 ARG A N 1
ATOM 696 C CA . ARG A 1 86 ? 5.494 -1.330 1.206 1.00 94.62 86 ARG A CA 1
ATOM 697 C C . ARG A 1 86 ? 4.630 -0.219 0.603 1.00 94.62 86 ARG A C 1
ATOM 699 O O . ARG A 1 86 ? 3.419 -0.388 0.444 1.00 94.62 86 ARG A O 1
ATOM 706 N N . ALA A 1 87 ? 5.203 0.964 0.381 1.00 95.31 87 ALA A N 1
ATOM 707 C CA . ALA A 1 87 ? 4.483 2.105 -0.169 1.00 95.31 87 ALA A CA 1
ATOM 708 C C . ALA A 1 87 ? 3.861 1.809 -1.544 1.00 95.31 87 ALA A C 1
ATOM 710 O O . ALA A 1 87 ? 2.672 2.106 -1.680 1.00 95.31 87 ALA A O 1
ATOM 711 N N . PRO A 1 88 ? 4.554 1.180 -2.520 1.00 95.94 88 PRO A N 1
ATOM 712 C CA . PRO A 1 88 ? 3.943 0.854 -3.809 1.00 95.94 88 PRO A CA 1
ATOM 713 C C . PRO A 1 88 ? 2.694 -0.024 -3.659 1.00 95.94 88 PRO A C 1
ATOM 715 O O . PRO A 1 88 ? 1.636 0.296 -4.204 1.00 95.94 88 PRO A O 1
ATOM 718 N N . GLU A 1 89 ? 2.775 -1.086 -2.854 1.00 97.69 89 GLU A N 1
ATOM 719 C CA . GLU A 1 89 ? 1.666 -2.018 -2.635 1.00 97.69 89 GLU A CA 1
ATOM 720 C C . GLU A 1 89 ? 0.500 -1.358 -1.889 1.00 97.69 89 GLU A C 1
ATOM 722 O O . GLU A 1 89 ? -0.663 -1.550 -2.252 1.00 97.69 89 GLU A O 1
ATOM 727 N N . ALA A 1 90 ? 0.797 -0.535 -0.877 1.00 98.12 90 ALA A N 1
ATOM 728 C CA . ALA A 1 90 ? -0.209 0.230 -0.144 1.00 98.12 90 ALA A CA 1
ATOM 729 C C . ALA A 1 90 ? -0.922 1.250 -1.035 1.00 98.12 90 ALA A C 1
ATOM 731 O O . ALA A 1 90 ? -2.150 1.348 -0.988 1.00 98.12 90 ALA A O 1
ATOM 732 N N . MET A 1 91 ? -0.178 1.975 -1.874 1.00 98.19 91 MET A N 1
ATOM 733 C CA . MET A 1 91 ? -0.755 2.896 -2.849 1.00 98.19 91 MET A CA 1
ATOM 734 C C . MET A 1 91 ? -1.669 2.148 -3.823 1.00 98.19 91 MET A C 1
ATOM 736 O O . MET A 1 91 ? -2.825 2.540 -3.970 1.00 98.19 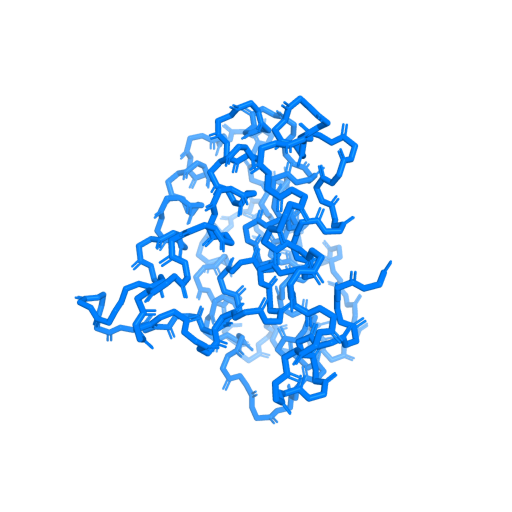91 MET A O 1
ATOM 740 N N . ALA A 1 92 ? -1.207 1.045 -4.421 1.00 98.12 92 ALA A N 1
ATOM 741 C CA . ALA A 1 92 ? -2.016 0.242 -5.338 1.00 98.12 92 ALA A CA 1
ATOM 742 C C . ALA A 1 92 ? -3.312 -0.273 -4.699 1.00 98.12 92 ALA A C 1
ATOM 744 O O . ALA A 1 92 ? -4.386 -0.107 -5.280 1.00 98.12 92 ALA A O 1
ATOM 745 N N . GLU A 1 93 ? -3.251 -0.861 -3.501 1.00 98.31 93 GLU A N 1
ATOM 746 C CA . GLU A 1 93 ? -4.454 -1.376 -2.842 1.00 98.31 93 GLU A CA 1
ATOM 747 C C . GLU A 1 93 ? -5.445 -0.258 -2.486 1.00 98.31 93 GLU A C 1
ATOM 749 O O . GLU A 1 93 ? -6.649 -0.434 -2.691 1.00 98.31 93 GLU A O 1
ATOM 754 N N . ILE A 1 94 ? -4.971 0.900 -2.006 1.00 98.56 94 ILE A N 1
ATOM 755 C CA . ILE A 1 94 ? -5.843 2.051 -1.720 1.00 98.56 94 ILE A CA 1
ATOM 756 C C . ILE A 1 94 ? -6.494 2.558 -3.007 1.00 98.56 94 ILE A C 1
ATOM 758 O O . ILE A 1 94 ? -7.715 2.685 -3.061 1.00 98.56 94 ILE A O 1
ATOM 762 N N . VAL A 1 95 ? -5.700 2.827 -4.045 1.00 98.19 95 VAL A N 1
ATOM 763 C CA . VAL A 1 95 ? -6.179 3.376 -5.322 1.00 98.19 95 VAL A CA 1
ATOM 764 C C . VAL A 1 95 ? -7.206 2.446 -5.962 1.00 98.19 95 VAL A C 1
ATOM 766 O O . VAL A 1 95 ? -8.254 2.898 -6.421 1.00 98.19 95 VAL A O 1
ATOM 769 N N . ARG A 1 96 ? -6.972 1.132 -5.900 1.00 97.38 96 ARG A N 1
ATOM 770 C CA . ARG A 1 96 ? -7.903 0.121 -6.410 1.00 97.38 96 ARG A CA 1
ATOM 771 C C . ARG A 1 96 ? -9.248 0.109 -5.679 1.00 97.38 96 ARG A C 1
ATOM 773 O O . ARG A 1 96 ? -10.263 -0.219 -6.289 1.00 97.38 96 ARG A O 1
ATOM 780 N N . ARG A 1 97 ? -9.274 0.437 -4.383 1.00 97.50 97 ARG A N 1
ATOM 781 C CA . ARG A 1 97 ? -10.506 0.480 -3.572 1.00 97.50 97 ARG A CA 1
ATOM 782 C C . ARG A 1 97 ? -11.153 1.858 -3.483 1.00 97.50 97 ARG A C 1
ATOM 784 O O . ARG A 1 97 ? -12.284 1.961 -3.015 1.00 97.50 97 ARG A O 1
ATOM 791 N N . VAL A 1 98 ? -10.469 2.913 -3.920 1.00 98.00 98 VAL A N 1
ATOM 792 C CA . VAL A 1 98 ? -10.971 4.290 -3.886 1.00 98.00 98 VAL A CA 1
ATOM 793 C C . VAL A 1 98 ? -10.966 4.858 -5.309 1.00 98.00 98 VAL A C 1
ATOM 795 O O . VAL A 1 98 ? -10.045 5.591 -5.669 1.00 98.00 98 VAL A O 1
ATOM 798 N N . PRO A 1 99 ? -12.002 4.570 -6.128 1.00 95.25 99 PRO A N 1
ATOM 799 C CA . PRO A 1 99 ? -12.034 4.947 -7.546 1.00 95.25 99 PRO A CA 1
ATOM 800 C C . PRO A 1 99 ? -11.839 6.444 -7.812 1.00 95.25 99 PRO A C 1
ATOM 802 O O . PRO A 1 99 ? -11.266 6.819 -8.828 1.00 95.25 99 PRO A O 1
ATOM 805 N N . ALA A 1 100 ? -12.248 7.305 -6.873 1.00 97.38 100 ALA A N 1
ATOM 806 C CA . ALA A 1 100 ? -12.052 8.754 -6.952 1.00 97.38 100 ALA A CA 1
ATOM 807 C C . ALA A 1 100 ? -10.571 9.190 -7.004 1.00 97.38 100 ALA A C 1
ATOM 809 O O . ALA A 1 100 ? -10.291 10.343 -7.315 1.00 97.38 100 ALA A O 1
ATOM 810 N N . LEU A 1 101 ? -9.636 8.293 -6.677 1.00 98.00 101 LEU A N 1
ATOM 811 C CA . LEU A 1 101 ? -8.191 8.525 -6.719 1.00 98.00 101 LEU A CA 1
ATOM 812 C C . LEU A 1 101 ? -7.510 7.828 -7.911 1.00 98.00 101 LEU A C 1
ATOM 814 O O . LEU A 1 101 ? -6.313 8.017 -8.120 1.00 98.00 101 LEU A O 1
ATOM 818 N N . ALA A 1 102 ? -8.242 7.027 -8.694 1.00 96.19 102 ALA A N 1
ATOM 819 C CA . ALA A 1 102 ? -7.672 6.183 -9.745 1.00 96.19 102 ALA A CA 1
ATOM 820 C C . ALA A 1 102 ? -6.987 6.989 -10.852 1.00 96.19 102 ALA A C 1
ATOM 822 O O . ALA A 1 102 ? -5.817 6.749 -11.137 1.00 96.19 102 ALA A O 1
ATOM 823 N N . SER A 1 103 ? -7.677 7.981 -11.419 1.00 95.44 103 SER A N 1
ATOM 824 C CA . SER A 1 103 ? -7.131 8.806 -12.506 1.00 95.44 103 SER A CA 1
ATOM 825 C C . SER A 1 103 ? -5.907 9.623 -12.089 1.00 95.44 103 SER A C 1
ATOM 827 O O . SER A 1 103 ? -5.089 9.971 -12.932 1.00 95.44 103 SER A O 1
ATOM 829 N N . GLU A 1 104 ? -5.789 9.942 -10.799 1.00 96.38 104 GLU A N 1
ATOM 830 C CA . GLU A 1 104 ? -4.684 10.726 -10.251 1.00 96.38 104 GLU A CA 1
ATOM 831 C C . GLU A 1 104 ? -3.463 9.845 -9.962 1.00 96.38 104 GLU A C 1
ATOM 833 O O . GLU A 1 104 ? -2.354 10.174 -10.371 1.00 96.38 104 GLU A O 1
ATOM 838 N N . TYR A 1 105 ? -3.650 8.706 -9.288 1.00 97.56 105 TYR A N 1
ATOM 839 C CA . TYR A 1 105 ? -2.527 7.939 -8.742 1.00 97.56 105 TYR A CA 1
ATOM 840 C C . TYR A 1 105 ? -2.192 6.652 -9.483 1.00 97.56 105 TYR A C 1
ATOM 842 O O . TYR A 1 105 ? -1.054 6.199 -9.367 1.00 97.56 105 TYR A O 1
ATOM 850 N N . ALA A 1 106 ? -3.114 6.052 -10.241 1.00 96.81 106 ALA A N 1
ATOM 851 C CA . ALA A 1 106 ? -2.778 4.849 -10.999 1.00 96.81 106 ALA A CA 1
ATOM 852 C C . ALA A 1 106 ? -1.659 5.117 -12.031 1.00 96.81 106 ALA A C 1
ATOM 854 O O . ALA A 1 106 ? -0.685 4.361 -12.028 1.00 96.81 106 ALA A O 1
ATOM 855 N N . PRO A 1 107 ? -1.687 6.225 -12.808 1.00 95.44 107 PRO A N 1
ATOM 856 C CA . PRO A 1 107 ? -0.579 6.585 -13.697 1.00 95.44 107 PRO A CA 1
ATOM 857 C C . PRO A 1 107 ? 0.743 6.803 -12.957 1.00 95.44 107 PRO A C 1
ATOM 859 O O . PRO A 1 107 ? 1.791 6.360 -13.422 1.00 95.44 107 PRO A O 1
ATOM 862 N N . ILE A 1 108 ? 0.688 7.442 -11.782 1.00 94.75 108 ILE A N 1
ATOM 863 C CA . ILE A 1 108 ? 1.867 7.705 -10.952 1.00 94.75 108 ILE A CA 1
ATOM 864 C C . ILE A 1 108 ? 2.513 6.385 -10.534 1.00 94.75 108 ILE A C 1
ATOM 866 O O . ILE A 1 108 ? 3.694 6.190 -10.800 1.00 94.75 108 ILE A O 1
ATOM 870 N N . VAL A 1 109 ? 1.750 5.461 -9.939 1.00 95.31 109 VAL A N 1
ATOM 871 C CA . VAL A 1 109 ? 2.279 4.162 -9.488 1.00 95.31 109 VAL A CA 1
ATOM 872 C C . VAL A 1 109 ? 2.859 3.363 -10.654 1.00 95.31 109 VAL A C 1
ATOM 874 O O . VAL A 1 109 ? 3.947 2.810 -10.522 1.00 95.31 109 VAL A O 1
ATOM 877 N N . 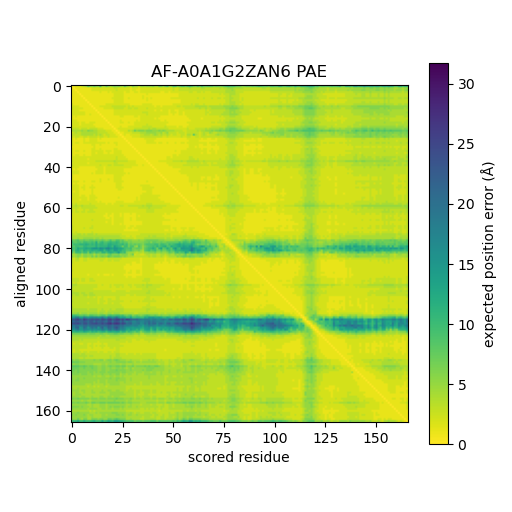VAL A 1 110 ? 2.175 3.337 -11.802 1.00 94.81 110 VAL A N 1
ATOM 878 C CA . VAL A 1 110 ? 2.663 2.621 -12.988 1.00 94.81 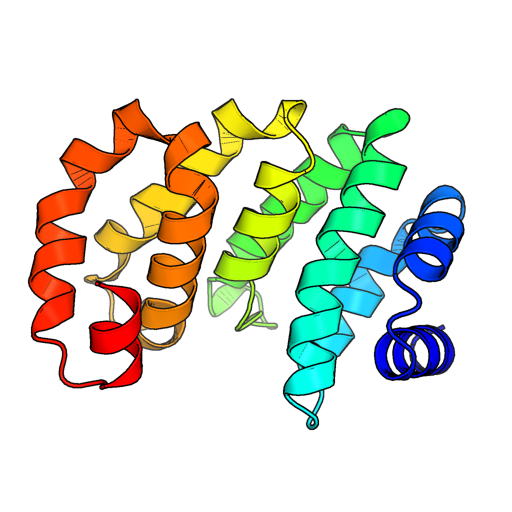110 VAL A CA 1
ATOM 879 C C . VAL A 1 110 ? 3.971 3.215 -13.502 1.00 94.81 110 VAL A C 1
ATOM 881 O O . VAL A 1 110 ? 4.877 2.464 -13.839 1.00 94.81 110 VAL A O 1
ATOM 884 N N . SER A 1 111 ? 4.111 4.542 -13.504 1.00 92.31 111 SER A N 1
ATOM 885 C CA . SER A 1 111 ? 5.331 5.214 -13.967 1.00 92.31 111 SER A CA 1
ATOM 886 C C . SER A 1 111 ? 6.566 4.973 -13.088 1.00 92.31 111 SER A C 1
ATOM 888 O O . SER A 1 111 ? 7.684 5.137 -13.578 1.00 92.31 111 SER A O 1
ATOM 890 N N . LEU A 1 112 ? 6.397 4.521 -11.835 1.00 91.81 112 LEU A N 1
ATOM 891 C CA . LEU A 1 112 ? 7.518 4.279 -10.915 1.00 91.81 112 LEU A CA 1
ATOM 892 C C . LEU A 1 112 ? 8.535 3.283 -11.485 1.00 91.81 112 LEU A C 1
ATOM 894 O O . LEU A 1 112 ? 9.728 3.453 -11.267 1.00 91.81 112 LEU A O 1
ATOM 898 N N . ILE A 1 113 ? 8.090 2.304 -12.281 1.00 90.12 113 ILE A N 1
ATOM 899 C CA . ILE A 1 113 ? 8.966 1.316 -12.936 1.00 90.12 113 ILE A CA 1
ATOM 900 C C . ILE A 1 113 ? 9.989 1.943 -13.894 1.00 90.12 113 ILE A C 1
ATOM 902 O O . ILE A 1 113 ? 11.043 1.361 -14.130 1.00 90.12 113 ILE A O 1
ATOM 906 N N . GLY A 1 114 ? 9.700 3.135 -14.431 1.00 80.50 114 GLY A N 1
ATOM 907 C CA . GLY A 1 114 ? 10.611 3.898 -15.286 1.00 80.50 114 GLY A CA 1
ATOM 908 C C . GLY A 1 114 ? 11.594 4.778 -14.509 1.00 80.50 114 GLY A C 1
ATOM 909 O O . GLY A 1 114 ? 12.707 4.995 -14.977 1.00 80.50 114 GLY A O 1
ATOM 910 N N . ALA A 1 115 ? 11.220 5.234 -13.308 1.00 72.62 115 ALA A N 1
ATOM 911 C CA . ALA A 1 115 ? 12.108 5.976 -12.404 1.00 72.62 115 ALA A CA 1
ATOM 912 C C . ALA A 1 115 ? 13.161 5.066 -11.736 1.00 72.62 115 ALA A C 1
ATOM 914 O O . ALA A 1 115 ? 14.147 5.531 -11.180 1.00 72.62 115 ALA A O 1
ATOM 915 N N . MET A 1 116 ? 12.994 3.746 -11.850 1.00 64.31 116 MET A N 1
ATOM 916 C CA . MET A 1 116 ? 13.886 2.728 -11.293 1.00 64.31 116 MET A CA 1
ATOM 917 C C . MET A 1 116 ? 15.253 2.609 -11.986 1.00 64.31 116 MET A C 1
ATOM 919 O O . MET A 1 116 ? 16.000 1.687 -11.685 1.00 64.31 116 MET A O 1
ATOM 923 N N . ALA A 1 117 ? 15.610 3.482 -12.930 1.00 58.00 117 ALA A N 1
ATOM 924 C CA . ALA A 1 117 ? 17.000 3.571 -13.391 1.00 58.00 117 ALA A CA 1
ATOM 925 C C . ALA A 1 117 ? 17.930 4.186 -12.322 1.00 58.00 117 ALA A C 1
ATOM 927 O O . ALA A 1 117 ? 19.148 4.108 -12.458 1.00 58.00 117 ALA A O 1
ATOM 928 N N . GLU A 1 118 ? 17.356 4.775 -11.271 1.00 59.56 118 GLU A N 1
ATOM 929 C CA . GLU A 1 118 ? 18.059 5.365 -10.134 1.00 59.56 118 GLU A CA 1
ATOM 930 C C . GLU A 1 118 ? 18.307 4.307 -9.038 1.00 59.56 118 GLU A C 1
ATOM 932 O O . GLU A 1 118 ? 17.403 3.540 -8.691 1.00 59.56 118 GLU A O 1
ATOM 937 N N . GLU A 1 119 ? 19.534 4.256 -8.497 1.00 58.25 119 GLU A N 1
ATOM 938 C CA . GLU A 1 119 ? 19.978 3.267 -7.490 1.00 58.25 119 GLU A CA 1
ATOM 939 C C . GLU A 1 119 ? 19.082 3.252 -6.231 1.00 58.25 119 GLU A C 1
ATOM 941 O O . GLU A 1 119 ? 18.902 2.206 -5.605 1.00 58.25 119 GLU A O 1
ATOM 946 N N . ASP A 1 120 ? 18.435 4.378 -5.919 1.00 62.91 120 ASP A N 1
ATOM 947 C CA . ASP A 1 120 ? 17.627 4.577 -4.709 1.00 62.91 120 ASP A CA 1
ATOM 948 C C . ASP A 1 120 ? 16.279 3.825 -4.726 1.00 62.91 120 ASP A C 1
ATOM 950 O O . ASP A 1 120 ? 15.660 3.618 -3.680 1.00 62.91 120 ASP A O 1
ATOM 954 N N . LEU A 1 121 ? 15.818 3.354 -5.894 1.00 66.88 121 LEU A N 1
ATOM 955 C CA . LEU A 1 121 ? 14.547 2.627 -6.033 1.00 66.88 121 LEU A CA 1
ATOM 956 C C . LEU A 1 121 ? 14.703 1.115 -6.252 1.00 66.88 121 LEU A C 1
ATOM 958 O O . LEU A 1 121 ? 13.695 0.406 -6.357 1.00 66.88 121 LEU A O 1
ATOM 962 N N . ASP A 1 122 ? 15.931 0.586 -6.256 1.00 74.31 122 ASP A N 1
ATOM 963 C CA . ASP A 1 122 ? 16.192 -0.849 -6.459 1.00 74.31 122 ASP A CA 1
ATOM 964 C C . ASP A 1 122 ? 15.455 -1.728 -5.431 1.00 74.31 122 ASP A C 1
ATOM 966 O O . ASP A 1 122 ? 14.943 -2.798 -5.748 1.00 74.31 122 ASP A O 1
ATOM 970 N N . HIS A 1 123 ? 15.289 -1.262 -4.199 1.00 84.00 123 HIS A N 1
ATOM 971 C CA . HIS A 1 123 ? 14.588 -2.024 -3.162 1.00 84.00 123 HIS A CA 1
ATOM 972 C C . HIS A 1 123 ? 13.062 -2.090 -3.362 1.00 84.00 123 HIS A C 1
ATOM 974 O O . HIS A 1 123 ? 12.395 -2.924 -2.748 1.00 84.00 123 HIS A O 1
ATOM 980 N N . PHE A 1 124 ? 12.493 -1.243 -4.227 1.00 89.81 124 PHE A N 1
ATOM 981 C CA . PHE A 1 124 ? 11.055 -1.187 -4.496 1.00 89.81 124 PHE A CA 1
ATOM 982 C C . PHE A 1 124 ? 10.628 -1.964 -5.743 1.00 89.81 124 PHE A C 1
ATOM 984 O O . PHE A 1 124 ? 9.423 -2.123 -5.953 1.00 89.81 124 PHE A O 1
ATOM 991 N N . ARG A 1 125 ? 11.570 -2.478 -6.552 1.00 90.56 125 ARG A N 1
ATOM 992 C CA . ARG A 1 125 ? 11.290 -3.102 -7.862 1.00 90.56 125 ARG A CA 1
ATOM 993 C C . ARG A 1 125 ? 10.147 -4.117 -7.808 1.00 90.56 125 ARG A C 1
ATOM 995 O O . ARG A 1 125 ? 9.169 -4.009 -8.547 1.00 90.56 125 ARG A O 1
ATOM 1002 N N . ALA A 1 126 ? 10.256 -5.090 -6.903 1.00 93.06 126 ALA A N 1
ATOM 1003 C CA . ALA A 1 126 ? 9.272 -6.158 -6.762 1.00 93.06 126 ALA A CA 1
ATOM 1004 C C . ALA A 1 126 ? 7.906 -5.625 -6.290 1.00 93.06 126 ALA A C 1
ATOM 1006 O O . ALA A 1 126 ? 6.870 -6.047 -6.802 1.00 93.06 126 ALA A O 1
ATOM 1007 N N . GLY A 1 127 ? 7.896 -4.663 -5.360 1.00 94.88 127 GLY A N 1
ATOM 1008 C CA . GLY A 1 127 ? 6.670 -4.026 -4.871 1.00 94.88 127 GLY A CA 1
ATOM 1009 C C . GLY A 1 127 ? 5.966 -3.191 -5.945 1.00 94.88 127 GLY A C 1
ATOM 1010 O O . GLY A 1 127 ? 4.742 -3.238 -6.056 1.00 94.88 127 GLY A O 1
ATOM 1011 N N . ILE A 1 128 ? 6.725 -2.476 -6.781 1.00 95.06 128 ILE A N 1
ATOM 1012 C CA . ILE A 1 128 ? 6.203 -1.698 -7.914 1.00 95.06 128 ILE A CA 1
ATOM 1013 C C . ILE A 1 128 ? 5.589 -2.623 -8.966 1.00 95.06 128 ILE A C 1
ATOM 1015 O O . ILE A 1 128 ? 4.459 -2.391 -9.388 1.00 95.06 128 ILE A O 1
ATOM 1019 N N . LEU A 1 129 ? 6.283 -3.694 -9.355 1.00 95.75 129 LEU A N 1
ATOM 1020 C CA . LEU A 1 129 ? 5.748 -4.679 -10.301 1.00 95.75 129 LEU A CA 1
ATOM 1021 C C . LEU A 1 129 ? 4.466 -5.332 -9.774 1.00 95.75 129 LEU A C 1
ATOM 1023 O O . LEU A 1 129 ? 3.467 -5.403 -10.492 1.00 95.75 129 LEU A O 1
ATOM 1027 N N . TRP A 1 130 ? 4.445 -5.704 -8.489 1.00 96.50 130 TRP A N 1
ATOM 1028 C CA . TRP A 1 130 ? 3.230 -6.193 -7.843 1.00 96.50 130 TRP A CA 1
ATOM 1029 C C . TRP A 1 130 ? 2.096 -5.162 -7.927 1.00 96.50 130 TRP A C 1
ATOM 1031 O O . TRP A 1 130 ? 0.980 -5.487 -8.335 1.00 96.50 130 TRP A O 1
ATOM 1041 N N . ALA A 1 131 ? 2.384 -3.900 -7.595 1.00 97.00 131 ALA A N 1
ATOM 1042 C CA . ALA A 1 131 ? 1.425 -2.802 -7.645 1.00 97.00 131 ALA A CA 1
ATOM 1043 C C . ALA A 1 131 ? 0.868 -2.571 -9.063 1.00 97.00 131 ALA A C 1
ATOM 1045 O O . ALA A 1 131 ? -0.340 -2.377 -9.219 1.00 97.00 131 ALA A O 1
ATOM 1046 N N . ILE A 1 132 ? 1.707 -2.669 -10.099 1.00 96.19 132 ILE A N 1
ATOM 1047 C CA . ILE A 1 132 ? 1.292 -2.603 -11.507 1.00 96.19 132 ILE A CA 1
ATOM 1048 C C . ILE A 1 132 ? 0.320 -3.740 -11.833 1.00 96.19 132 ILE A C 1
ATOM 1050 O O . ILE A 1 132 ? -0.757 -3.480 -12.373 1.00 96.19 132 ILE A O 1
ATOM 1054 N N . GLY A 1 133 ? 0.630 -4.977 -11.432 1.00 95.44 133 GLY A N 1
ATOM 1055 C CA . GLY A 1 133 ? -0.266 -6.123 -11.619 1.00 95.44 133 GLY A CA 1
ATOM 1056 C C . GLY A 1 133 ? -1.647 -5.918 -10.980 1.00 95.44 133 GLY A C 1
ATOM 1057 O O . GLY A 1 133 ? -2.667 -6.351 -11.518 1.00 95.44 133 GLY A O 1
ATOM 1058 N N . ARG A 1 134 ? -1.722 -5.188 -9.859 1.00 95.44 134 ARG A N 1
ATOM 1059 C CA . ARG A 1 134 ? -3.001 -4.823 -9.219 1.00 95.44 134 ARG A CA 1
ATOM 1060 C C . ARG A 1 134 ? -3.761 -3.723 -9.942 1.00 95.44 134 ARG A C 1
ATOM 1062 O O . ARG A 1 134 ? -4.993 -3.723 -9.899 1.00 95.44 134 ARG A O 1
ATOM 1069 N N . LEU A 1 135 ? -3.044 -2.779 -10.542 1.00 95.94 135 LEU A N 1
ATOM 1070 C CA . LEU A 1 135 ? -3.606 -1.589 -11.175 1.00 95.94 135 LEU A CA 1
ATOM 1071 C C . LEU A 1 135 ? -3.858 -1.750 -12.673 1.00 95.94 135 LEU A C 1
ATOM 1073 O O . LEU A 1 135 ? -4.483 -0.865 -13.244 1.00 95.94 135 LEU A O 1
ATOM 1077 N N . GLY A 1 136 ? -3.450 -2.857 -13.300 1.00 91.06 136 GLY A N 1
ATOM 1078 C CA . GLY A 1 136 ? -3.607 -3.092 -14.741 1.00 91.06 136 GLY A CA 1
ATOM 1079 C C . GLY A 1 136 ? -4.969 -2.668 -15.320 1.00 91.06 136 GLY A C 1
ATOM 1080 O O . GLY A 1 136 ? -4.988 -1.872 -16.257 1.00 91.06 136 GLY A O 1
ATOM 1081 N N . PRO A 1 137 ? -6.114 -3.081 -14.735 1.00 90.75 137 PRO A N 1
ATOM 1082 C CA . PRO A 1 137 ? -7.436 -2.658 -15.211 1.00 90.75 137 PRO A CA 1
ATOM 1083 C C . PRO A 1 137 ? -7.728 -1.151 -15.091 1.00 90.75 137 PRO A C 1
ATOM 1085 O O . PRO A 1 137 ? -8.580 -0.640 -15.808 1.00 90.75 137 PRO A O 1
ATOM 1088 N N . LEU A 1 138 ? -7.065 -0.445 -14.170 1.00 93.12 138 LEU A N 1
ATOM 1089 C CA . LEU A 1 138 ? -7.247 0.989 -13.902 1.00 93.12 138 LEU A CA 1
ATOM 1090 C C . LEU A 1 138 ? -6.240 1.876 -14.642 1.00 93.12 138 LEU A C 1
ATOM 1092 O O . LEU A 1 138 ? -6.448 3.083 -14.716 1.00 93.12 138 LEU A O 1
ATOM 1096 N N . ALA A 1 139 ? -5.157 1.292 -15.154 1.00 91.19 139 ALA A N 1
ATOM 1097 C CA . ALA A 1 139 ? -4.049 2.006 -15.777 1.00 91.19 139 ALA A CA 1
ATOM 1098 C C . ALA A 1 139 ? -3.713 1.477 -17.181 1.00 91.19 139 ALA A C 1
ATOM 1100 O O . ALA A 1 139 ? -2.570 1.567 -17.630 1.00 91.19 139 ALA A O 1
ATOM 1101 N N . HIS A 1 140 ? -4.706 0.898 -17.866 1.00 91.62 140 HIS A N 1
ATOM 1102 C CA . HIS A 1 140 ? -4.554 0.277 -19.184 1.00 91.62 140 HIS A CA 1
ATOM 1103 C C . HIS A 1 140 ? -3.820 1.187 -20.181 1.00 91.62 140 HIS A C 1
ATOM 1105 O O . HIS A 1 140 ? -2.919 0.733 -20.881 1.00 91.62 140 HIS A O 1
ATOM 1111 N N . ASP A 1 141 ? -4.144 2.480 -20.189 1.00 93.12 141 ASP A N 1
ATOM 1112 C CA . ASP A 1 141 ? -3.575 3.447 -21.133 1.00 93.12 141 ASP A CA 1
ATOM 1113 C C . ASP A 1 141 ? -2.099 3.768 -20.849 1.00 93.12 141 ASP A C 1
ATOM 1115 O O . ASP A 1 141 ? -1.376 4.210 -21.740 1.00 93.12 141 ASP A O 1
ATOM 1119 N N . GLN A 1 142 ? -1.626 3.532 -19.621 1.00 93.31 142 GLN A N 1
ATOM 1120 C CA . GLN A 1 142 ? -0.236 3.762 -19.221 1.00 93.31 142 GLN A CA 1
ATOM 1121 C C . GLN A 1 142 ? 0.645 2.526 -19.416 1.00 93.31 142 GLN A C 1
ATOM 1123 O O . GLN A 1 142 ? 1.858 2.671 -19.571 1.00 93.31 142 GLN A O 1
ATOM 1128 N N . LEU A 1 143 ? 0.059 1.322 -19.436 1.00 92.69 143 LEU A N 1
ATOM 1129 C CA . LEU A 1 143 ? 0.814 0.072 -19.562 1.00 92.69 143 LEU A CA 1
ATOM 1130 C C . LEU A 1 143 ? 1.745 0.046 -20.787 1.00 92.69 143 LEU A C 1
ATOM 1132 O O . LEU A 1 143 ? 2.912 -0.302 -20.595 1.00 92.69 143 LEU A O 1
ATOM 1136 N N . PRO A 1 144 ? 1.334 0.457 -22.009 1.00 94.69 144 PRO A N 1
ATOM 1137 C CA . PRO A 1 144 ? 2.210 0.401 -23.180 1.00 94.69 144 PRO A CA 1
ATOM 1138 C C . PRO A 1 144 ? 3.544 1.132 -22.998 1.00 94.69 144 PRO A C 1
ATOM 1140 O O . PRO A 1 144 ? 4.570 0.652 -23.473 1.00 94.69 144 PRO A O 1
ATOM 1143 N N . ALA A 1 145 ? 3.543 2.258 -22.278 1.00 93.00 145 ALA A N 1
ATOM 1144 C CA . ALA A 1 145 ? 4.744 3.056 -22.046 1.00 93.00 145 ALA A CA 1
ATOM 1145 C C . ALA A 1 145 ? 5.755 2.359 -21.121 1.00 93.00 145 ALA A C 1
ATOM 1147 O O . ALA A 1 145 ? 6.952 2.622 -21.211 1.00 93.00 145 ALA A O 1
ATOM 1148 N N . VAL A 1 146 ? 5.289 1.461 -20.248 1.00 92.75 146 VAL A N 1
ATOM 1149 C CA . VAL A 1 146 ? 6.129 0.777 -19.256 1.00 92.75 146 VAL A CA 1
ATOM 1150 C C . VAL A 1 146 ? 6.392 -0.696 -19.568 1.00 92.75 146 VAL A C 1
ATOM 1152 O O . VAL A 1 146 ? 7.247 -1.307 -18.929 1.00 92.75 146 VAL A O 1
ATOM 1155 N N . LEU A 1 147 ? 5.719 -1.269 -20.573 1.00 93.62 147 LEU A N 1
ATOM 1156 C CA . LEU A 1 147 ? 5.927 -2.654 -21.011 1.00 93.62 147 LEU A CA 1
ATOM 1157 C C . LEU A 1 147 ? 7.403 -3.011 -21.257 1.00 93.62 147 LEU A C 1
ATOM 1159 O O . LEU A 1 147 ? 7.805 -4.094 -20.823 1.00 93.62 147 LEU A O 1
ATOM 1163 N N . PRO A 1 148 ? 8.243 -2.157 -21.882 1.00 93.25 148 PRO A N 1
ATOM 1164 C CA . PRO A 1 148 ? 9.663 -2.470 -22.041 1.00 93.25 148 PRO A CA 1
ATOM 1165 C C . PRO A 1 148 ? 10.392 -2.646 -20.702 1.00 93.25 148 PRO A C 1
ATOM 1167 O O . PRO A 1 148 ? 11.190 -3.569 -20.557 1.00 93.25 148 PRO A O 1
ATOM 1170 N N . ALA A 1 149 ? 10.082 -1.810 -19.705 1.00 92.38 149 ALA A N 1
ATOM 1171 C CA . ALA A 1 149 ? 10.689 -1.889 -18.378 1.00 92.38 149 ALA A CA 1
ATOM 1172 C C . ALA A 1 149 ? 10.226 -3.143 -17.615 1.00 92.38 149 ALA A C 1
ATOM 1174 O O . ALA A 1 149 ? 11.051 -3.845 -17.033 1.00 92.38 149 ALA A O 1
ATOM 1175 N N . ILE A 1 150 ? 8.932 -3.482 -17.694 1.00 93.62 150 ILE A N 1
ATOM 1176 C CA . ILE A 1 150 ? 8.382 -4.732 -17.136 1.00 93.62 150 ILE A CA 1
ATOM 1177 C C . ILE A 1 150 ? 9.043 -5.948 -17.801 1.00 93.62 150 ILE A C 1
ATOM 1179 O O . ILE A 1 150 ? 9.501 -6.860 -17.121 1.00 93.62 150 ILE A O 1
ATOM 1183 N N . THR A 1 151 ? 9.173 -5.936 -19.130 1.00 94.62 151 THR A N 1
ATOM 1184 C CA . THR A 1 151 ? 9.803 -7.032 -19.886 1.00 94.62 151 THR A CA 1
ATOM 1185 C C . THR A 1 151 ? 11.273 -7.196 -19.506 1.00 94.62 151 THR A C 1
ATOM 1187 O O . THR A 1 151 ? 11.742 -8.316 -19.320 1.00 94.62 151 THR A O 1
ATOM 1190 N N . SER A 1 152 ? 12.007 -6.092 -19.332 1.00 92.38 152 SER A N 1
ATOM 1191 C CA . SER A 1 152 ? 13.398 -6.134 -18.872 1.00 92.38 152 SER A CA 1
ATOM 1192 C C . SER A 1 152 ? 13.531 -6.768 -17.483 1.00 92.38 152 SER A C 1
ATOM 1194 O O . SER A 1 152 ? 14.506 -7.474 -17.224 1.00 92.38 152 SER A O 1
ATOM 1196 N N . ALA A 1 153 ? 12.549 -6.564 -16.599 1.00 92.88 153 ALA A N 1
ATOM 1197 C CA . ALA A 1 153 ? 12.554 -7.115 -15.246 1.00 92.88 153 ALA A CA 1
ATOM 1198 C C . ALA A 1 153 ? 12.449 -8.654 -15.206 1.00 92.88 153 ALA A C 1
ATOM 1200 O O . ALA A 1 153 ? 12.860 -9.268 -14.223 1.00 92.88 153 ALA A O 1
ATOM 1201 N N . LEU A 1 154 ? 12.007 -9.311 -16.290 1.00 95.12 154 LEU A N 1
ATOM 1202 C CA . LEU A 1 154 ? 12.020 -10.780 -16.409 1.00 95.12 154 LEU A CA 1
ATOM 1203 C C . LEU A 1 154 ? 13.435 -11.375 -16.365 1.00 95.12 154 LEU A C 1
ATOM 1205 O O . LEU A 1 154 ? 13.599 -12.559 -16.075 1.00 95.12 154 LEU A O 1
ATOM 1209 N N . SER A 1 155 ? 14.456 -10.566 -16.651 1.00 94.25 155 SER A N 1
ATOM 1210 C CA . SER A 1 155 ? 15.871 -10.955 -16.612 1.00 94.25 155 SER A CA 1
ATOM 1211 C C . SER A 1 155 ? 16.636 -10.308 -15.452 1.00 94.25 155 SER A C 1
ATOM 1213 O O . SER A 1 155 ? 17.865 -10.334 -15.445 1.00 94.25 155 SER A O 1
ATOM 1215 N N . ASP A 1 156 ? 15.936 -9.729 -14.471 1.00 92.00 156 ASP A N 1
ATOM 1216 C CA . ASP A 1 156 ? 16.561 -9.101 -13.303 1.00 92.00 156 ASP A CA 1
ATOM 1217 C C . ASP A 1 156 ? 17.385 -10.114 -12.485 1.00 92.00 156 ASP A C 1
ATOM 1219 O O . ASP A 1 156 ? 17.082 -11.309 -12.459 1.00 92.00 156 ASP A O 1
ATOM 1223 N N . ARG A 1 157 ? 18.432 -9.655 -11.790 1.00 90.69 157 ARG A N 1
ATOM 1224 C CA . ARG A 1 157 ? 19.251 -10.492 -10.896 1.00 90.69 157 ARG A CA 1
ATOM 1225 C C . ARG A 1 157 ? 18.444 -11.015 -9.706 1.00 90.69 157 ARG A C 1
ATOM 1227 O O . ARG A 1 157 ? 18.657 -12.153 -9.276 1.00 90.69 157 ARG A O 1
ATOM 1234 N N . ASP A 1 158 ? 17.494 -10.227 -9.211 1.00 91.12 158 ASP A N 1
ATOM 12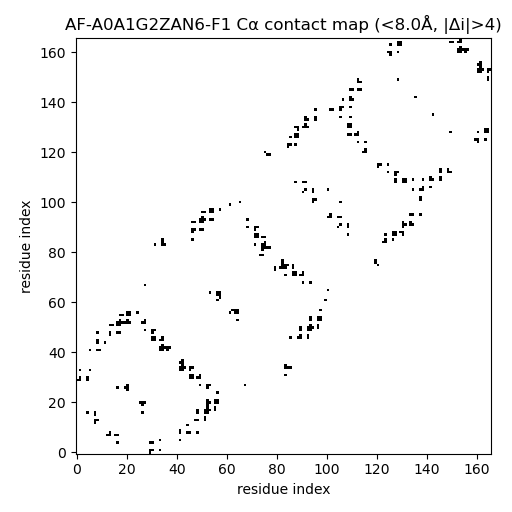35 C CA . ASP A 1 158 ? 16.655 -10.587 -8.078 1.00 91.12 158 ASP A CA 1
ATOM 1236 C C . ASP A 1 158 ? 15.517 -11.535 -8.521 1.00 91.12 158 ASP A C 1
ATOM 1238 O O . ASP A 1 158 ? 14.687 -11.172 -9.362 1.00 91.12 158 ASP A O 1
ATOM 1242 N N . PRO A 1 159 ? 15.434 -12.765 -7.972 1.00 94.19 159 PRO A N 1
ATOM 1243 C CA . PRO A 1 159 ? 14.347 -13.691 -8.283 1.00 94.19 159 PRO A CA 1
ATOM 1244 C C . PRO A 1 159 ? 12.949 -13.158 -7.944 1.00 94.19 159 PRO A C 1
ATOM 1246 O O . PRO A 1 159 ? 11.997 -13.541 -8.623 1.00 94.19 159 PRO A O 1
ATOM 1249 N N . GLN A 1 160 ? 12.800 -12.302 -6.929 1.00 92.94 160 GLN A N 1
ATOM 1250 C CA . GLN A 1 160 ? 11.507 -11.703 -6.594 1.00 92.94 160 GLN A CA 1
ATOM 1251 C C . GLN A 1 160 ? 11.054 -10.733 -7.680 1.00 92.94 160 GLN A C 1
ATOM 1253 O O . GLN A 1 160 ? 9.890 -10.761 -8.070 1.00 92.94 160 GLN A O 1
ATOM 1258 N N . VAL A 1 161 ? 11.975 -9.930 -8.215 1.00 94.12 161 VAL A N 1
ATOM 1259 C CA . VAL A 1 161 ? 11.689 -9.004 -9.317 1.00 94.12 161 VAL A CA 1
ATOM 1260 C C . VAL A 1 161 ? 11.264 -9.775 -10.562 1.00 94.12 161 VAL A C 1
ATOM 1262 O O . VAL A 1 161 ? 10.200 -9.493 -11.110 1.00 94.12 161 VAL A O 1
ATOM 1265 N N . ARG A 1 162 ? 12.011 -10.823 -10.937 1.00 94.81 162 ARG A N 1
ATOM 1266 C CA . ARG A 1 162 ? 11.623 -11.700 -12.056 1.00 94.81 162 ARG A CA 1
ATOM 1267 C C . ARG A 1 162 ? 10.244 -12.318 -11.853 1.00 94.81 162 ARG A C 1
ATOM 1269 O O . ARG A 1 162 ? 9.442 -12.338 -12.778 1.00 94.81 162 ARG A O 1
ATOM 1276 N N . GLY A 1 163 ? 9.968 -12.813 -10.646 1.00 95.19 163 GLY A N 1
ATOM 1277 C CA . GLY A 1 163 ? 8.694 -13.449 -10.314 1.00 95.19 163 GLY A CA 1
ATOM 1278 C C . GLY A 1 163 ? 7.495 -12.500 -10.376 1.00 95.19 163 GLY A C 1
ATOM 1279 O O . GLY A 1 163 ? 6.403 -12.945 -10.708 1.00 95.19 163 GLY A O 1
ATOM 1280 N N . MET A 1 164 ? 7.692 -11.210 -10.088 1.00 95.44 164 MET A N 1
ATOM 1281 C CA . MET A 1 164 ? 6.632 -10.195 -10.153 1.00 95.44 164 MET A CA 1
ATOM 1282 C C . MET A 1 164 ? 6.429 -9.605 -11.556 1.00 95.44 164 MET A C 1
ATOM 1284 O O . MET A 1 164 ? 5.453 -8.894 -11.770 1.00 95.44 164 MET A O 1
ATOM 1288 N N . ALA A 1 165 ? 7.338 -9.869 -12.497 1.00 93.44 165 ALA A N 1
ATOM 1289 C CA . ALA A 1 165 ? 7.273 -9.353 -13.864 1.00 93.44 165 ALA A CA 1
ATOM 1290 C C . ALA A 1 165 ? 6.481 -10.248 -14.845 1.00 93.44 165 ALA A C 1
ATOM 1292 O O . ALA A 1 165 ? 6.305 -9.852 -15.997 1.00 93.44 165 ALA A O 1
ATOM 1293 N N . VAL A 1 166 ? 6.042 -11.439 -14.410 1.00 85.94 166 VAL A N 1
ATOM 1294 C CA . VAL A 1 166 ? 5.275 -12.427 -15.205 1.00 85.94 166 VAL A CA 1
ATOM 1295 C C . VAL A 1 166 ? 3.780 -12.139 -15.139 1.00 85.94 166 VAL A C 1
ATOM 1297 O O . VAL A 1 166 ? 3.142 -12.169 -16.214 1.00 85.94 166 VAL A O 1
#

Foldseek 3Di:
DLVVVLVCLVVLVLVVLLVVLLPPVCSLVSLLVQLPPPPVSSVVSSLLSNQSNLLSCCVPCVVSSVVSLVLLVVLLDPVNVHRRLLSLSSNLSNCLSRVVCLVPPLLVLQCVLVVVVDPSNPSNLLNSLQSCVSCCVSCVVNCVVCVVSLVVQCPDPDPSSVVSSD

Radius of gyration: 15.52 Å; Cα contacts (8 Å, |Δi|>4): 225; chains: 1; bounding box: 37×28×43 Å

Secondary structure (DSSP, 8-state):
-HHHHHHHHHTT-HHHHHHHHHH-TTHHHHHHHHTT-SSHHHHHHHHHHHHHHHHHHHHHHHHHHHHHHHHHHHTTSGGGSS--TTHHHHHHHHHHH-GGGHHHHHHHHHHHHHHTTSGGGGGGHHHHHHHHHHHGGG-TTTHHHHHHHHHHHTT-SSHHHHHHT-

Sequence (166 aa):
MRKRIRELLERQAINEIAGLAGHKRRVLGTLVSLTFDRDTLIAWRAVEAMAAAAERIAREHVDYVRDHVRRLHWHLSEESGGVCWRAPEAMAEIVRRVPALASEYAPIVVSLIGAMAEEDLDHFRAGILWAIGRLGPLAHDQLPAVLPAITSALSDRDPQVRGMAV

Solvent-accessible surface area (backbone atoms only — not comparable to full-atom values): 8751 Å² total; per-residue (Å²): 107,60,69,60,55,50,57,32,44,77,68,66,38,45,69,60,52,16,58,50,17,62,79,36,68,66,48,52,62,43,28,57,65,31,50,73,40,91,52,61,68,47,16,50,43,23,34,61,36,37,12,48,20,38,37,46,32,34,79,84,39,44,67,63,42,51,55,46,47,54,50,37,58,47,18,65,36,76,89,55,80,58,61,42,84,57,27,47,40,34,43,33,44,28,33,73,55,31,67,95,41,26,87,71,45,37,55,54,56,50,49,48,64,70,62,46,84,40,82,84,38,60,87,38,49,37,40,35,37,45,17,37,70,70,35,43,92,73,27,58,88,51,44,75,82,42,44,66,54,42,57,54,29,56,72,43,91,48,67,63,34,24,65,40,42,114